Protein AF-A0A9D2A8S5-F1 (afdb_monomer_lite)

Radius of gyration: 23.61 Å; chains: 1; bounding box: 61×42×66 Å

Structure (mmCIF, N/CA/C/O backbone):
data_AF-A0A9D2A8S5-F1
#
_entry.id   AF-A0A9D2A8S5-F1
#
loop_
_atom_site.group_PDB
_atom_site.id
_atom_site.type_symbol
_atom_site.label_atom_id
_atom_site.label_alt_id
_atom_site.label_comp_id
_atom_site.label_asym_id
_atom_site.label_entity_id
_atom_site.label_seq_id
_atom_site.pdbx_PDB_ins_code
_atom_site.Cartn_x
_atom_site.Cartn_y
_atom_site.Cartn_z
_atom_site.occupancy
_atom_site.B_iso_or_equiv
_atom_site.auth_seq_id
_atom_site.auth_comp_id
_atom_site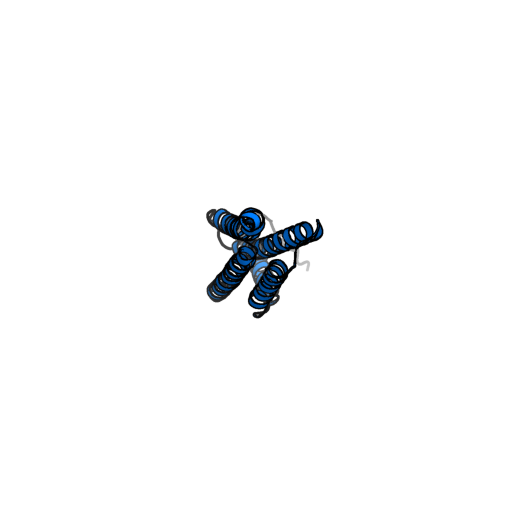.auth_asym_id
_atom_site.auth_atom_id
_atom_site.pdbx_PDB_model_num
ATOM 1 N N . MET A 1 1 ? 42.853 -33.072 -45.478 1.00 41.62 1 MET A N 1
ATOM 2 C CA . MET A 1 1 ? 43.087 -31.616 -45.448 1.00 41.62 1 MET A CA 1
ATOM 3 C C . MET A 1 1 ? 42.388 -31.123 -44.195 1.00 41.62 1 MET A C 1
ATOM 5 O O . MET A 1 1 ? 41.185 -30.914 -44.205 1.00 41.62 1 MET A O 1
ATOM 9 N N . GLU A 1 2 ? 43.116 -31.172 -43.083 1.00 37.66 2 GLU A N 1
ATOM 10 C CA . GLU A 1 2 ? 42.643 -30.820 -41.742 1.00 37.66 2 GLU A CA 1
ATOM 11 C C . GLU A 1 2 ? 42.486 -29.303 -41.653 1.00 37.66 2 GLU A C 1
ATOM 13 O O . GLU A 1 2 ? 43.460 -28.565 -41.787 1.00 37.66 2 GLU A O 1
ATOM 18 N N . THR A 1 3 ? 41.263 -28.827 -41.444 1.00 45.66 3 THR A N 1
ATOM 19 C CA . THR A 1 3 ? 41.024 -27.465 -40.968 1.00 45.66 3 THR A CA 1
ATOM 20 C C . THR A 1 3 ? 41.155 -27.490 -39.452 1.00 45.66 3 THR A C 1
ATOM 22 O O . THR A 1 3 ? 40.242 -27.937 -38.757 1.00 45.66 3 THR A O 1
ATOM 25 N N . ALA A 1 4 ? 42.313 -27.068 -38.948 1.00 44.16 4 ALA A N 1
ATOM 26 C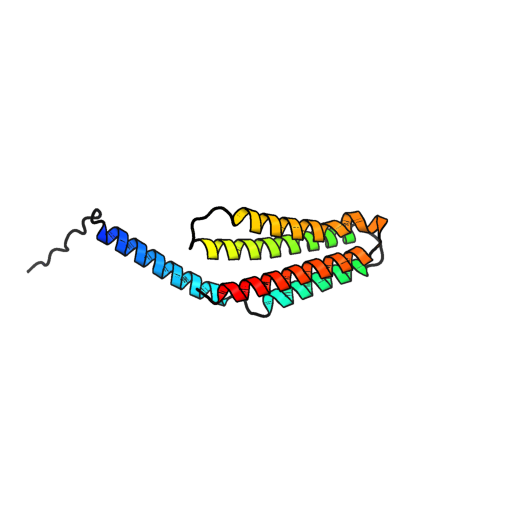 CA . ALA A 1 4 ? 42.526 -26.860 -37.523 1.00 44.16 4 ALA A CA 1
ATOM 27 C C . ALA A 1 4 ? 41.494 -25.847 -36.982 1.00 44.16 4 ALA A C 1
ATOM 29 O O . ALA A 1 4 ? 41.284 -24.810 -37.620 1.00 44.16 4 ALA A O 1
ATOM 30 N N . PRO A 1 5 ? 40.850 -26.104 -35.828 1.00 51.69 5 PRO A N 1
ATOM 31 C CA . PRO A 1 5 ? 40.077 -25.083 -35.144 1.00 51.69 5 PRO A CA 1
ATOM 32 C C . PRO A 1 5 ? 41.070 -24.049 -34.617 1.00 51.69 5 PRO A C 1
ATOM 34 O O . PRO A 1 5 ? 41.945 -24.370 -33.812 1.00 51.69 5 PRO A O 1
ATOM 37 N N . GLY A 1 6 ? 40.966 -22.821 -35.128 1.00 45.38 6 GLY A N 1
ATOM 38 C CA . GLY A 1 6 ? 41.715 -21.688 -34.608 1.00 45.38 6 GLY A CA 1
ATOM 39 C C . GLY A 1 6 ? 41.484 -21.601 -33.106 1.00 45.38 6 GLY A C 1
ATOM 40 O O . GLY A 1 6 ? 40.343 -21.516 -32.653 1.00 45.38 6 GLY A O 1
ATOM 41 N N . SER A 1 7 ? 42.573 -21.691 -32.351 1.00 49.88 7 SER A N 1
ATOM 42 C CA . SER A 1 7 ? 42.604 -21.432 -30.922 1.00 49.88 7 SER A CA 1
ATOM 43 C C . SER A 1 7 ? 42.063 -20.025 -30.685 1.00 49.88 7 SER A C 1
ATOM 45 O O . SER A 1 7 ? 42.739 -19.043 -30.987 1.00 49.88 7 SER A O 1
ATOM 47 N N . SER A 1 8 ? 40.831 -19.936 -30.197 1.00 55.41 8 SER A N 1
ATOM 48 C CA . SER A 1 8 ? 40.265 -18.719 -29.630 1.00 55.41 8 SER A CA 1
ATOM 49 C C . SER A 1 8 ? 41.095 -18.358 -28.400 1.00 55.41 8 SER A C 1
ATOM 51 O O . SER A 1 8 ? 40.924 -18.953 -27.335 1.00 55.41 8 SER A O 1
ATOM 53 N N . ASP A 1 9 ? 42.056 -17.462 -28.604 1.00 52.22 9 ASP A N 1
ATOM 54 C CA . ASP A 1 9 ? 42.855 -16.828 -27.565 1.00 52.22 9 ASP A CA 1
ATOM 55 C C . ASP A 1 9 ? 41.924 -15.913 -26.744 1.00 52.22 9 ASP A C 1
ATOM 57 O O . ASP A 1 9 ? 41.360 -14.972 -27.306 1.00 52.22 9 ASP A O 1
ATOM 61 N N . PRO A 1 10 ? 41.674 -16.200 -25.455 1.00 54.06 10 PRO A N 1
ATOM 62 C CA . PRO A 1 10 ? 40.648 -15.516 -24.665 1.00 54.06 10 PRO A CA 1
ATOM 63 C C . PRO A 1 10 ? 40.995 -14.061 -24.289 1.00 54.06 10 PRO A C 1
ATOM 65 O O . PRO A 1 10 ? 40.190 -13.410 -23.624 1.00 54.06 10 PRO A O 1
ATOM 68 N N . ASP A 1 11 ? 42.152 -13.542 -24.714 1.00 55.03 11 ASP A N 1
ATOM 69 C CA . ASP A 1 11 ? 42.664 -12.214 -24.346 1.00 55.03 11 ASP A CA 1
ATOM 70 C C . ASP A 1 11 ? 42.425 -11.117 -25.404 1.00 55.03 11 ASP A C 1
ATOM 72 O O . ASP A 1 11 ? 42.876 -9.978 -25.235 1.00 55.03 11 ASP A O 1
ATOM 76 N N . HIS A 1 12 ? 41.678 -11.392 -26.481 1.00 57.34 12 HIS A N 1
ATOM 77 C CA . HIS A 1 12 ? 41.298 -10.340 -27.425 1.00 57.34 12 HIS A CA 1
ATOM 78 C C . HIS A 1 12 ? 40.169 -9.457 -26.848 1.00 57.34 12 HIS A C 1
ATOM 80 O O . HIS A 1 12 ? 39.046 -9.930 -26.660 1.00 57.34 12 HIS A O 1
ATOM 86 N N . PRO A 1 13 ? 40.394 -8.143 -26.624 1.00 60.66 13 PRO A N 1
ATOM 87 C CA . PRO A 1 13 ? 39.383 -7.241 -26.054 1.00 60.66 13 PRO A CA 1
ATOM 88 C C . PRO A 1 13 ? 38.095 -7.169 -26.895 1.00 60.66 13 PRO A C 1
ATOM 90 O O . PRO A 1 13 ? 37.021 -6.906 -26.363 1.00 60.66 13 PRO A O 1
ATOM 93 N N . GLN A 1 14 ? 38.189 -7.486 -28.189 1.00 65.00 14 GLN A N 1
ATOM 94 C CA . GLN A 1 14 ? 37.050 -7.592 -29.102 1.00 65.00 14 GLN A CA 1
ATOM 95 C C . GLN A 1 14 ? 36.073 -8.721 -28.734 1.00 65.00 14 GLN A C 1
ATOM 97 O O . GLN A 1 14 ? 34.864 -8.535 -28.872 1.00 65.00 14 GLN A O 1
ATOM 102 N N . ASP A 1 15 ? 36.565 -9.850 -28.217 1.00 66.38 15 ASP A N 1
ATOM 103 C CA . ASP A 1 15 ? 35.724 -10.981 -27.808 1.00 66.38 15 ASP A CA 1
ATOM 104 C C . ASP A 1 15 ? 35.053 -10.712 -26.455 1.00 66.38 15 ASP A C 1
ATOM 106 O O . ASP A 1 15 ? 33.897 -11.082 -26.240 1.00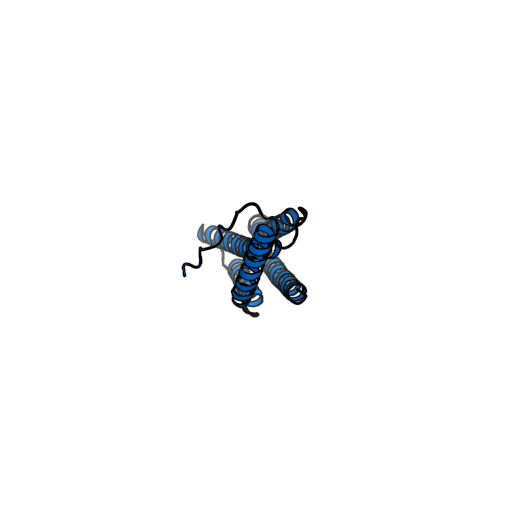 66.38 15 ASP A O 1
ATOM 110 N N . ALA A 1 16 ? 35.733 -9.979 -25.567 1.00 68.88 16 ALA A N 1
ATOM 111 C CA . ALA A 1 16 ? 35.153 -9.496 -24.316 1.00 68.88 16 ALA A CA 1
ATOM 112 C C . ALA A 1 16 ? 34.014 -8.488 -24.562 1.00 68.88 16 ALA A C 1
ATOM 114 O O . ALA A 1 16 ? 32.966 -8.570 -23.916 1.00 68.88 16 ALA A O 1
ATOM 115 N N . ASP A 1 17 ? 34.176 -7.581 -25.529 1.00 75.62 17 ASP A N 1
ATOM 116 C CA . ASP A 1 17 ? 33.140 -6.618 -25.921 1.00 75.62 17 ASP A CA 1
ATOM 117 C C . ASP A 1 17 ? 31.962 -7.296 -26.653 1.00 75.62 17 ASP A C 1
ATOM 119 O O . ASP A 1 17 ? 30.791 -6.960 -26.422 1.00 75.62 17 ASP A O 1
ATOM 123 N N . ALA A 1 18 ? 32.235 -8.315 -27.477 1.00 74.00 18 ALA A N 1
ATOM 124 C CA . ALA A 1 18 ? 31.206 -9.130 -28.124 1.00 74.00 18 ALA A CA 1
ATOM 125 C C . ALA A 1 18 ? 30.404 -9.961 -27.104 1.00 74.00 18 ALA A C 1
ATOM 127 O O . ALA A 1 18 ? 29.172 -9.963 -27.134 1.00 74.00 18 ALA A O 1
ATOM 128 N N . ALA A 1 19 ? 31.072 -10.596 -26.137 1.00 75.69 19 ALA A N 1
ATOM 129 C CA . ALA A 1 19 ? 30.411 -11.315 -25.048 1.00 75.69 19 ALA A CA 1
ATOM 130 C C . ALA A 1 19 ? 29.570 -10.371 -24.173 1.00 75.69 19 ALA A C 1
ATOM 132 O O . ALA A 1 19 ? 28.452 -10.706 -23.777 1.00 75.69 19 ALA A O 1
ATOM 133 N N . ARG A 1 20 ? 30.066 -9.157 -23.912 1.00 76.50 20 ARG A N 1
ATOM 134 C CA . ARG A 1 20 ? 29.349 -8.144 -23.131 1.00 76.50 20 ARG A CA 1
ATOM 135 C C . ARG A 1 20 ? 28.073 -7.669 -23.827 1.00 76.50 20 ARG A C 1
ATOM 137 O O . ARG A 1 20 ? 27.026 -7.613 -23.186 1.00 76.50 20 ARG A O 1
ATOM 144 N N . SER A 1 21 ? 28.133 -7.403 -25.130 1.00 81.12 21 SER A N 1
ATOM 145 C CA . SER A 1 21 ? 26.963 -6.990 -25.921 1.00 81.12 21 SER A CA 1
ATOM 146 C C . SER A 1 21 ? 25.949 -8.125 -26.140 1.00 81.12 21 SER A C 1
ATOM 148 O O . SER A 1 21 ? 24.737 -7.888 -26.121 1.00 81.12 21 SER A O 1
ATOM 150 N N . ALA A 1 22 ? 26.404 -9.377 -26.252 1.00 76.62 22 ALA A N 1
ATOM 151 C CA . ALA A 1 22 ? 25.533 -10.555 -26.282 1.00 76.62 22 ALA A CA 1
ATOM 152 C C . ALA A 1 22 ? 24.782 -10.755 -24.949 1.00 76.62 22 ALA A C 1
ATOM 154 O O . ALA A 1 22 ? 23.583 -11.025 -24.936 1.00 76.62 22 ALA A O 1
ATOM 155 N N . ILE A 1 23 ? 25.454 -10.546 -23.811 1.00 75.81 23 ILE A N 1
ATOM 156 C CA . ILE A 1 23 ? 24.813 -10.597 -22.487 1.00 75.81 23 ILE A CA 1
ATOM 157 C C . ILE A 1 23 ? 23.837 -9.424 -22.301 1.00 75.81 23 ILE A C 1
ATOM 159 O O . ILE A 1 23 ? 22.761 -9.603 -21.730 1.00 75.81 23 ILE A O 1
ATOM 163 N N . GLU A 1 24 ? 24.176 -8.225 -22.781 1.00 77.88 24 GLU A N 1
ATOM 164 C CA . GLU A 1 24 ? 23.287 -7.058 -22.717 1.00 77.88 24 GLU A CA 1
ATOM 165 C C . GLU A 1 24 ? 22.031 -7.223 -23.581 1.00 77.88 24 GLU A C 1
ATOM 167 O O . GLU A 1 24 ? 20.941 -6.864 -23.132 1.00 77.88 24 GLU A O 1
ATOM 172 N N . SER A 1 25 ? 22.150 -7.810 -24.774 1.00 75.12 25 SER A N 1
ATOM 173 C CA . SER A 1 25 ? 21.005 -8.091 -25.653 1.00 75.12 25 SER A CA 1
ATOM 174 C C . SER A 1 25 ? 20.110 -9.207 -25.110 1.00 75.12 25 SER A C 1
ATOM 176 O O . SER A 1 25 ? 18.897 -9.016 -25.046 1.00 75.12 25 SER A O 1
ATOM 178 N N . ALA A 1 26 ? 20.681 -10.301 -24.596 1.00 69.56 26 ALA A N 1
ATOM 179 C CA . ALA A 1 26 ? 19.914 -11.359 -23.934 1.00 69.56 26 ALA A CA 1
ATOM 180 C C . ALA A 1 26 ? 19.151 -10.836 -22.701 1.00 69.56 26 ALA A C 1
ATOM 182 O O . ALA A 1 26 ? 17.973 -11.135 -22.515 1.00 69.56 26 ALA A O 1
ATOM 183 N N . ARG A 1 27 ? 19.778 -9.967 -21.894 1.00 64.81 27 ARG A N 1
ATOM 184 C CA . ARG A 1 27 ? 19.104 -9.287 -20.772 1.00 64.81 27 ARG A CA 1
ATOM 185 C C . ARG A 1 27 ? 18.037 -8.297 -21.232 1.00 64.81 27 ARG A C 1
ATOM 187 O O . ARG A 1 27 ? 17.041 -8.113 -20.536 1.00 64.81 27 ARG A O 1
ATOM 194 N N . ALA A 1 28 ? 18.229 -7.637 -22.374 1.00 61.78 28 ALA A N 1
ATOM 195 C CA . ALA A 1 28 ? 17.230 -6.739 -22.944 1.00 61.78 28 ALA A CA 1
ATOM 196 C C . ALA A 1 28 ? 15.989 -7.505 -23.429 1.00 61.78 28 ALA A C 1
ATOM 198 O O . ALA A 1 28 ? 14.872 -7.032 -23.217 1.00 61.78 28 ALA A O 1
ATOM 199 N N . GLU A 1 29 ? 16.169 -8.693 -24.009 1.00 59.03 29 GLU A N 1
ATOM 200 C CA . GLU A 1 29 ? 15.071 -9.585 -24.392 1.00 59.03 29 GLU A CA 1
ATOM 201 C C . GLU A 1 29 ? 14.362 -10.174 -23.167 1.00 59.03 29 GLU A C 1
ATOM 203 O O . GLU A 1 29 ? 13.133 -10.134 -23.092 1.00 59.03 29 GLU A O 1
ATOM 208 N N . GLU A 1 30 ? 15.101 -10.622 -22.150 1.00 56.31 30 GLU A N 1
ATOM 209 C CA . GLU A 1 30 ? 14.523 -11.107 -20.891 1.00 56.31 30 GLU A CA 1
ATOM 210 C C . GLU A 1 30 ? 13.693 -10.007 -20.203 1.00 56.31 30 GLU A C 1
ATOM 212 O O . GLU A 1 30 ? 12.525 -10.216 -19.871 1.00 56.31 30 GLU A O 1
ATOM 217 N N . ALA A 1 31 ? 14.222 -8.780 -20.120 1.00 53.03 31 ALA A N 1
ATOM 218 C CA . ALA A 1 31 ? 13.505 -7.626 -19.580 1.00 53.03 31 ALA A CA 1
ATOM 219 C C . ALA A 1 31 ? 12.263 -7.251 -20.406 1.00 53.03 31 ALA A C 1
ATOM 221 O O . ALA A 1 31 ? 11.237 -6.883 -19.831 1.00 53.03 31 ALA A O 1
ATOM 222 N N . ALA A 1 32 ? 12.316 -7.360 -21.738 1.00 51.44 32 ALA A N 1
ATOM 223 C CA . ALA A 1 32 ? 11.167 -7.121 -22.614 1.00 51.44 32 ALA A CA 1
ATOM 224 C C . ALA A 1 32 ? 10.072 -8.187 -22.449 1.00 51.44 32 ALA A C 1
ATOM 226 O O . ALA A 1 32 ? 8.883 -7.889 -22.605 1.00 51.44 32 ALA A O 1
ATOM 227 N N . THR A 1 33 ? 10.464 -9.409 -22.090 1.00 51.34 33 THR A N 1
ATOM 228 C CA . THR A 1 33 ? 9.541 -10.522 -21.861 1.00 51.34 33 THR A CA 1
ATOM 229 C C . THR A 1 33 ? 8.906 -10.423 -20.469 1.00 51.34 33 THR A C 1
ATOM 231 O O . THR A 1 33 ? 7.693 -10.585 -20.335 1.00 51.34 33 THR A O 1
ATOM 234 N N . VAL A 1 34 ? 9.678 -10.024 -19.450 1.00 50.28 34 VAL A N 1
ATOM 235 C CA . VAL A 1 34 ? 9.197 -9.788 -18.075 1.00 50.28 34 VAL A CA 1
ATOM 236 C C . VAL A 1 34 ? 8.282 -8.554 -17.985 1.00 50.28 34 VAL A C 1
ATOM 238 O O . VAL A 1 34 ? 7.250 -8.608 -17.312 1.00 50.28 34 VAL A O 1
ATOM 241 N N . ARG A 1 35 ? 8.555 -7.471 -18.738 1.00 49.88 35 ARG A N 1
ATOM 242 C CA . ARG A 1 35 ? 7.711 -6.247 -18.789 1.00 49.88 35 ARG A CA 1
ATOM 243 C C . ARG A 1 35 ? 6.260 -6.503 -19.225 1.00 49.88 35 ARG A C 1
ATOM 245 O O . ARG A 1 35 ? 5.406 -5.643 -19.016 1.00 49.88 35 ARG A O 1
ATOM 252 N N . ARG A 1 36 ? 5.963 -7.650 -19.852 1.00 50.78 36 ARG A N 1
ATOM 253 C CA . ARG A 1 36 ? 4.618 -8.003 -20.346 1.00 50.78 36 ARG A CA 1
ATOM 254 C C . ARG A 1 36 ? 3.687 -8.609 -19.293 1.00 50.78 36 ARG A C 1
ATOM 256 O O . ARG A 1 36 ? 2.503 -8.759 -19.586 1.00 50.78 36 ARG A O 1
ATOM 263 N N . LEU A 1 37 ? 4.163 -8.937 -18.091 1.00 53.84 37 LEU A N 1
ATOM 264 C CA . LEU A 1 37 ? 3.360 -9.695 -17.121 1.00 53.84 37 LEU A CA 1
ATOM 265 C C . LEU A 1 37 ? 2.503 -8.860 -16.158 1.00 53.84 37 LEU A C 1
ATOM 267 O O . LEU A 1 37 ? 1.641 -9.436 -15.500 1.00 53.84 37 LEU A O 1
ATOM 271 N N . THR A 1 38 ? 2.657 -7.533 -16.084 1.00 60.28 38 THR A N 1
ATOM 272 C CA . THR A 1 38 ? 1.844 -6.693 -15.182 1.00 60.28 38 THR A CA 1
ATOM 273 C C . THR A 1 38 ? 0.732 -5.946 -15.938 1.00 60.28 38 THR A C 1
ATOM 275 O O . THR A 1 38 ? 0.962 -4.883 -16.532 1.00 60.28 38 THR A O 1
ATOM 278 N N . PRO A 1 39 ? -0.508 -6.473 -15.941 1.00 68.94 39 PRO A N 1
ATOM 279 C CA . PRO A 1 39 ? -1.599 -5.886 -16.704 1.00 68.94 39 PRO A CA 1
ATOM 280 C C . PRO A 1 39 ? -2.022 -4.514 -16.163 1.00 68.94 39 PRO A C 1
ATOM 282 O O . PRO A 1 39 ? -1.847 -4.182 -14.993 1.00 68.94 39 PRO A O 1
ATOM 285 N N . ALA A 1 40 ? -2.621 -3.697 -17.032 1.00 73.81 40 ALA A N 1
ATOM 286 C CA . ALA A 1 40 ? -2.982 -2.304 -16.739 1.00 73.81 40 ALA A CA 1
ATOM 287 C C . ALA A 1 40 ? -3.903 -2.112 -15.543 1.00 73.81 40 ALA A C 1
ATOM 289 O O . ALA A 1 40 ? -3.804 -1.103 -14.844 1.00 73.81 40 ALA A O 1
ATOM 290 N N . TRP A 1 41 ? -4.762 -3.097 -15.321 1.00 74.75 41 TRP A N 1
ATOM 291 C CA . TRP A 1 41 ? -5.732 -3.111 -14.247 1.00 74.75 41 TRP A CA 1
ATOM 292 C C . TRP A 1 41 ? -5.109 -3.440 -12.884 1.00 74.75 41 TRP A C 1
ATOM 294 O O . TRP A 1 41 ? -5.765 -3.197 -11.878 1.00 74.75 41 TRP A O 1
ATOM 304 N N . PHE A 1 42 ? -3.864 -3.936 -12.821 1.00 79.50 42 PHE A N 1
ATOM 305 C CA . PHE A 1 42 ? -3.254 -4.407 -11.574 1.00 79.50 42 PHE A CA 1
ATOM 306 C C . PHE A 1 42 ? -3.147 -3.301 -10.514 1.00 79.50 42 PHE A C 1
ATOM 308 O O . PHE A 1 42 ? -3.665 -3.464 -9.415 1.00 79.50 42 PHE A O 1
ATOM 315 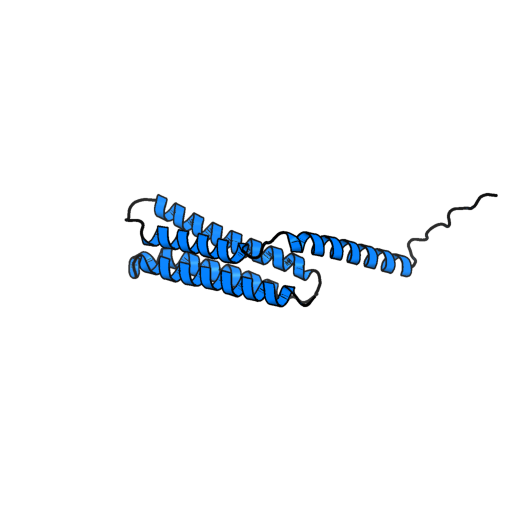N N . GLY A 1 43 ? -2.554 -2.148 -10.847 1.00 79.81 43 GLY A N 1
ATOM 316 C CA . GLY A 1 43 ? -2.431 -1.017 -9.914 1.00 79.81 43 GLY A CA 1
ATOM 317 C C . GLY A 1 43 ? -3.780 -0.524 -9.363 1.00 79.81 43 GLY A C 1
ATOM 318 O O . GLY A 1 43 ? -3.951 -0.487 -8.144 1.00 79.81 43 GLY A O 1
ATOM 319 N N . PRO A 1 44 ? -4.765 -0.199 -10.225 1.00 84.81 44 PRO A N 1
ATOM 320 C CA . PRO A 1 44 ? -6.114 0.159 -9.787 1.00 84.81 44 PRO A CA 1
ATOM 321 C C . PRO A 1 44 ? -6.808 -0.932 -8.961 1.00 84.81 44 PRO A C 1
ATOM 323 O O . PRO A 1 44 ? -7.465 -0.612 -7.974 1.00 84.81 44 PRO A O 1
ATOM 326 N N . ALA A 1 45 ? -6.646 -2.210 -9.318 1.00 84.62 45 ALA A N 1
ATOM 327 C CA . ALA A 1 45 ? -7.234 -3.321 -8.571 1.00 84.62 45 ALA A CA 1
ATOM 328 C C . ALA A 1 45 ? -6.627 -3.452 -7.169 1.00 84.62 45 ALA A C 1
ATOM 330 O O . ALA A 1 45 ? -7.364 -3.605 -6.199 1.00 84.62 45 ALA A O 1
ATOM 331 N N . VAL A 1 46 ? -5.304 -3.324 -7.035 1.00 83.69 46 VAL A N 1
ATOM 332 C CA . VAL A 1 46 ? -4.626 -3.318 -5.729 1.00 83.69 46 VAL A CA 1
ATOM 333 C C . VAL A 1 46 ? -5.077 -2.125 -4.886 1.00 83.69 46 VAL A C 1
ATOM 335 O O . VAL A 1 46 ? -5.394 -2.297 -3.712 1.00 83.69 46 VAL A O 1
ATOM 338 N N . ALA A 1 47 ? -5.175 -0.931 -5.479 1.00 85.06 47 ALA A N 1
ATOM 339 C CA . ALA A 1 47 ? -5.676 0.254 -4.784 1.00 85.06 47 ALA A CA 1
ATOM 340 C C . ALA A 1 47 ? -7.120 0.063 -4.290 1.00 85.06 47 ALA A C 1
ATOM 342 O O . ALA A 1 47 ? -7.424 0.398 -3.147 1.00 85.06 47 ALA A O 1
ATOM 343 N N . ALA A 1 48 ? -7.990 -0.519 -5.120 1.00 85.12 48 ALA A N 1
ATOM 344 C CA . ALA A 1 48 ? -9.368 -0.824 -4.752 1.00 85.12 48 ALA A CA 1
ATOM 345 C C . ALA A 1 48 ? -9.446 -1.867 -3.626 1.00 85.12 48 ALA A C 1
ATOM 347 O O . ALA A 1 48 ? -10.200 -1.676 -2.676 1.00 85.12 48 ALA A O 1
ATOM 348 N N . LEU A 1 49 ? -8.643 -2.934 -3.686 1.00 87.50 49 LEU A N 1
ATOM 349 C CA . LEU A 1 49 ? -8.589 -3.958 -2.636 1.00 87.50 49 LEU A CA 1
ATOM 350 C C . LEU A 1 49 ? -8.110 -3.386 -1.299 1.00 87.50 49 LEU A C 1
ATOM 352 O O . LEU A 1 49 ? -8.711 -3.672 -0.264 1.00 87.50 49 LEU A O 1
ATOM 356 N N . LEU A 1 50 ? -7.066 -2.552 -1.316 1.00 86.19 50 LEU A N 1
ATOM 357 C CA . LEU A 1 50 ? -6.591 -1.863 -0.117 1.00 86.19 50 LEU A CA 1
ATOM 358 C C . LEU A 1 50 ? -7.671 -0.931 0.430 1.00 86.19 50 LEU A C 1
ATOM 360 O O . LEU A 1 50 ? -7.980 -1.006 1.615 1.00 86.19 50 LEU A O 1
ATOM 364 N N . LEU A 1 51 ? -8.298 -0.116 -0.422 1.00 87.69 51 LEU A N 1
ATOM 365 C CA . LEU A 1 51 ? -9.380 0.772 -0.004 1.00 87.69 51 LEU A CA 1
ATOM 366 C C . LEU A 1 51 ? -10.506 -0.014 0.675 1.00 87.69 51 LEU A C 1
ATOM 368 O O . LEU A 1 51 ? -10.893 0.334 1.784 1.00 87.69 51 LEU A O 1
ATOM 372 N N . VAL A 1 52 ? -10.959 -1.116 0.070 1.00 88.31 52 VAL A N 1
ATOM 373 C CA . VAL A 1 52 ? -11.973 -2.005 0.656 1.00 88.31 52 VAL A CA 1
ATOM 374 C C . VAL A 1 52 ? -11.522 -2.546 2.012 1.00 88.31 52 VAL A C 1
ATOM 376 O O . VAL A 1 52 ? -12.315 -2.546 2.948 1.00 88.31 52 VAL A O 1
ATOM 379 N N . ALA A 1 53 ? -10.263 -2.963 2.160 1.00 85.88 53 ALA A N 1
ATOM 380 C CA . ALA A 1 53 ? -9.747 -3.454 3.436 1.00 85.88 53 ALA A CA 1
ATOM 381 C C . ALA A 1 53 ? -9.767 -2.371 4.533 1.00 85.88 53 ALA A C 1
ATOM 383 O O . ALA A 1 53 ? -10.223 -2.634 5.646 1.00 85.88 53 ALA A O 1
ATOM 384 N N . PHE A 1 54 ? -9.352 -1.142 4.211 1.00 85.62 54 PHE A N 1
ATOM 385 C CA . PHE A 1 54 ? -9.422 0.005 5.125 1.00 85.62 54 PHE A CA 1
ATOM 386 C C . PHE A 1 54 ? -10.870 0.393 5.459 1.00 85.62 54 PHE A C 1
ATOM 388 O O . PHE A 1 54 ? -11.186 0.671 6.614 1.00 85.62 54 PHE A O 1
ATOM 395 N N . THR A 1 55 ? -11.773 0.368 4.476 1.00 85.56 55 THR A N 1
ATOM 396 C CA . THR A 1 55 ? -13.204 0.627 4.679 1.00 85.56 55 THR A CA 1
ATOM 397 C C . THR A 1 55 ? -13.838 -0.431 5.579 1.00 85.56 55 THR A C 1
ATOM 399 O O . THR A 1 55 ? -14.533 -0.086 6.529 1.00 85.56 55 THR A O 1
ATOM 402 N N . LEU A 1 56 ? -13.559 -1.715 5.344 1.00 84.50 56 LEU A N 1
ATOM 403 C CA . LEU A 1 56 ? -14.036 -2.803 6.199 1.00 84.50 56 LEU A CA 1
ATOM 404 C C . LEU A 1 56 ? -13.523 -2.665 7.635 1.00 84.50 56 LEU A C 1
ATOM 406 O O . LEU A 1 56 ? -14.256 -2.974 8.570 1.00 84.50 56 LEU A O 1
ATOM 410 N N . GLN A 1 57 ? -12.293 -2.181 7.817 1.00 83.44 57 GLN A N 1
ATOM 411 C CA . GLN A 1 57 ? -11.746 -1.910 9.142 1.00 83.44 57 GLN A CA 1
ATOM 412 C C . GLN A 1 57 ? -12.462 -0.734 9.828 1.00 83.44 57 GLN A C 1
ATOM 414 O O . GLN A 1 57 ? -12.770 -0.832 11.011 1.00 83.44 57 GLN A O 1
ATOM 419 N N . ALA A 1 58 ? -12.795 0.330 9.089 1.00 83.62 58 ALA A N 1
ATOM 420 C CA . ALA A 1 58 ? -13.495 1.502 9.619 1.00 83.62 58 ALA A CA 1
ATOM 421 C C . ALA A 1 58 ? -14.917 1.195 10.123 1.00 83.62 58 ALA A C 1
ATOM 423 O O . ALA A 1 58 ? -15.377 1.807 11.084 1.00 83.62 58 ALA A O 1
ATOM 424 N N . PHE A 1 59 ? -15.615 0.254 9.480 1.00 83.44 59 PHE A N 1
ATOM 425 C CA . PHE A 1 59 ? -16.999 -0.102 9.815 1.00 83.44 59 PHE A CA 1
ATOM 426 C C . PHE A 1 59 ? -17.130 -1.313 10.740 1.00 83.44 59 PHE A C 1
ATOM 428 O O . PHE A 1 59 ? -18.252 -1.724 11.036 1.00 83.44 59 PHE A O 1
ATOM 435 N N . ARG A 1 60 ? -16.024 -1.916 11.192 1.00 76.88 60 ARG A N 1
ATOM 436 C CA . ARG A 1 60 ? -16.104 -3.063 12.099 1.00 76.88 60 ARG A CA 1
ATOM 437 C C . ARG A 1 60 ? -16.437 -2.597 13.522 1.00 76.88 60 ARG A C 1
ATOM 439 O O . ARG A 1 60 ? -15.598 -1.920 14.121 1.00 76.88 60 ARG A O 1
ATOM 446 N N . PRO A 1 61 ? -17.615 -2.968 14.069 1.00 60.00 61 PRO A N 1
ATOM 447 C CA . PRO A 1 61 ? -17.944 -2.681 15.458 1.00 60.00 61 PRO A CA 1
ATOM 448 C C . PRO A 1 61 ? -16.946 -3.403 16.369 1.00 60.00 61 PRO A C 1
ATOM 450 O O . PRO A 1 61 ? -16.535 -4.530 16.081 1.00 60.00 61 PRO A O 1
ATOM 453 N N . ASP A 1 62 ? -16.495 -2.696 17.401 1.00 72.25 62 ASP A N 1
ATOM 454 C CA . ASP A 1 62 ? -15.486 -3.137 18.359 1.00 72.25 62 ASP A CA 1
ATOM 455 C C . ASP A 1 62 ? -15.785 -4.530 18.934 1.00 72.25 62 ASP A C 1
ATOM 457 O O . ASP A 1 62 ? -16.905 -4.793 19.356 1.00 72.25 62 ASP A O 1
ATOM 461 N N . GLU A 1 63 ? -14.772 -5.409 18.927 1.00 60.47 63 GLU A N 1
ATOM 462 C CA . GLU A 1 63 ? -14.263 -6.157 20.093 1.00 60.47 63 GLU A CA 1
ATOM 463 C C . GLU A 1 63 ? -13.271 -7.260 19.654 1.00 60.47 63 GLU A C 1
ATOM 465 O O . GLU A 1 63 ? -13.578 -8.146 18.855 1.00 60.47 63 GLU A O 1
ATOM 470 N N . GLY A 1 64 ? -12.048 -7.218 20.198 1.00 65.19 64 GLY A N 1
ATOM 471 C CA . GLY A 1 64 ? -11.123 -8.359 20.211 1.00 65.19 64 GLY A CA 1
ATOM 472 C C . GLY A 1 64 ? -9.805 -8.208 19.438 1.00 65.19 64 GLY A C 1
ATOM 473 O O . GLY A 1 64 ? -9.653 -7.399 18.520 1.00 65.19 64 GLY A O 1
ATOM 474 N N . GLY A 1 65 ? -8.839 -9.071 19.786 1.00 70.06 65 GLY A N 1
ATOM 475 C CA . GLY A 1 65 ? -7.509 -9.153 19.158 1.00 70.06 65 GLY A CA 1
ATOM 476 C C . GLY A 1 65 ? -7.530 -9.404 17.643 1.00 70.06 65 GLY A C 1
ATOM 477 O O . GLY A 1 65 ? -6.544 -9.141 16.957 1.00 70.06 65 GLY A O 1
ATOM 478 N N . TRP A 1 66 ? -8.675 -9.824 17.095 1.00 74.62 66 TRP A N 1
ATOM 479 C CA . TRP A 1 66 ? -8.895 -9.952 15.656 1.00 74.62 66 TRP A CA 1
ATOM 480 C C . TRP A 1 66 ? -8.770 -8.622 14.903 1.00 74.62 66 TRP A C 1
ATOM 482 O O . TRP A 1 66 ? -8.286 -8.609 13.773 1.00 74.62 66 TRP A O 1
ATOM 492 N N . ARG A 1 67 ? -9.144 -7.494 15.523 1.00 73.56 67 ARG A N 1
ATOM 493 C CA . ARG A 1 67 ? -9.038 -6.176 14.882 1.00 73.56 67 ARG A CA 1
ATOM 494 C C . ARG A 1 67 ? -7.586 -5.722 14.738 1.00 73.56 67 ARG A C 1
ATOM 496 O O . ARG A 1 67 ? -7.221 -5.126 13.727 1.00 73.56 67 ARG A O 1
ATOM 503 N N . VAL A 1 68 ? -6.749 -6.070 15.714 1.00 75.88 68 VAL A N 1
ATOM 504 C CA . VAL A 1 68 ? -5.296 -5.861 15.651 1.00 75.88 68 VAL A CA 1
ATOM 505 C C . VAL A 1 68 ? -4.676 -6.802 14.619 1.00 75.88 68 VAL A C 1
ATOM 507 O O . VAL A 1 68 ? -3.870 -6.364 13.804 1.00 75.88 68 VAL A O 1
ATOM 510 N N . ALA A 1 69 ? -5.099 -8.069 14.579 1.00 80.56 69 ALA A N 1
ATOM 511 C CA . ALA A 1 69 ? -4.626 -9.023 13.578 1.00 80.56 69 ALA A CA 1
ATOM 512 C C . ALA A 1 69 ? -4.944 -8.568 12.141 1.00 80.56 69 ALA A C 1
ATOM 514 O O . ALA A 1 69 ? -4.062 -8.602 11.283 1.00 80.56 69 ALA A O 1
ATOM 515 N N . SER A 1 70 ? -6.162 -8.078 11.871 1.00 79.81 70 SER A N 1
ATOM 516 C CA . SER A 1 70 ? -6.518 -7.542 10.550 1.00 79.81 70 SER A CA 1
ATOM 517 C C . SER A 1 70 ? -5.757 -6.259 10.212 1.00 79.81 70 SER A C 1
ATOM 519 O O . SER A 1 70 ? -5.290 -6.124 9.084 1.00 79.81 70 SER A O 1
ATOM 521 N N . ALA A 1 71 ? -5.558 -5.353 11.174 1.00 79.12 71 ALA A N 1
ATOM 522 C CA . ALA A 1 71 ? -4.739 -4.153 10.989 1.00 79.12 71 ALA A CA 1
ATOM 523 C C . ALA A 1 71 ? -3.287 -4.491 10.609 1.00 79.12 71 ALA A C 1
ATOM 525 O O . ALA A 1 71 ? -2.736 -3.917 9.669 1.00 79.12 71 ALA A O 1
ATOM 526 N N . VAL A 1 72 ? -2.682 -5.464 11.296 1.00 82.94 72 VAL A N 1
ATOM 527 C CA . VAL A 1 72 ? -1.327 -5.942 10.990 1.00 82.94 72 VAL A CA 1
ATOM 528 C C . VAL A 1 72 ? -1.278 -6.585 9.605 1.00 82.94 72 VAL A C 1
ATOM 530 O O . VAL A 1 72 ? -0.358 -6.302 8.842 1.00 82.94 72 VAL A O 1
ATOM 533 N N . LEU A 1 73 ? -2.277 -7.390 9.231 1.00 84.94 73 LEU A N 1
ATOM 534 C CA . LEU A 1 73 ? -2.357 -7.973 7.886 1.00 84.94 73 LEU A CA 1
ATOM 535 C C . LEU A 1 73 ? -2.455 -6.902 6.793 1.00 84.94 73 LEU A C 1
ATOM 537 O O . LEU A 1 73 ? -1.770 -7.015 5.778 1.00 84.94 73 LEU A O 1
ATOM 541 N N . ILE A 1 74 ? -3.253 -5.850 7.003 1.00 83.25 74 ILE A N 1
ATOM 542 C CA . ILE A 1 74 ? -3.349 -4.715 6.071 1.00 83.25 74 ILE A CA 1
ATOM 543 C C . ILE A 1 74 ? -1.991 -4.019 5.945 1.00 83.25 74 ILE A C 1
ATOM 545 O O . ILE A 1 74 ? -1.540 -3.751 4.833 1.00 83.25 74 ILE A O 1
ATOM 549 N N . LEU A 1 75 ? -1.305 -3.774 7.063 1.00 83.19 75 LEU A N 1
ATOM 550 C CA . LEU A 1 75 ? 0.022 -3.162 7.061 1.00 83.19 75 LEU A CA 1
ATOM 551 C C . LEU A 1 75 ? 1.043 -4.014 6.291 1.00 83.19 75 LEU A C 1
ATOM 553 O O . LEU A 1 75 ? 1.778 -3.492 5.452 1.00 83.19 75 LEU A O 1
ATOM 557 N N . VAL A 1 76 ? 1.061 -5.327 6.532 1.00 85.31 76 VAL A N 1
ATOM 558 C CA . VAL A 1 76 ? 1.929 -6.274 5.816 1.00 85.31 76 VAL A CA 1
ATOM 559 C C . VAL A 1 76 ? 1.596 -6.294 4.325 1.00 85.31 76 VAL A C 1
ATOM 561 O O . VAL A 1 76 ? 2.513 -6.278 3.508 1.00 85.31 76 VAL A O 1
ATOM 564 N N . ALA A 1 77 ? 0.316 -6.263 3.947 1.00 82.88 77 ALA A N 1
ATOM 565 C CA . ALA A 1 77 ? -0.098 -6.185 2.548 1.00 82.88 77 ALA A CA 1
ATOM 566 C C . ALA A 1 77 ? 0.375 -4.880 1.883 1.00 82.88 77 ALA A C 1
ATOM 568 O O . ALA A 1 77 ? 0.935 -4.923 0.789 1.00 82.88 77 ALA A O 1
ATOM 569 N N . CYS A 1 78 ? 0.232 -3.733 2.554 1.00 79.62 78 CYS A N 1
ATOM 570 C CA . CYS A 1 78 ? 0.755 -2.449 2.080 1.00 79.62 78 CYS A CA 1
ATOM 571 C C . CYS A 1 78 ? 2.277 -2.492 1.876 1.00 79.62 78 CYS A C 1
ATOM 573 O O . CYS A 1 78 ? 2.773 -2.057 0.836 1.00 79.62 78 CYS A O 1
ATOM 575 N N . LEU A 1 79 ? 3.015 -3.051 2.839 1.00 80.19 79 LEU A N 1
ATOM 576 C CA . LEU A 1 79 ? 4.466 -3.221 2.751 1.00 80.19 79 LEU A CA 1
ATOM 577 C C . LEU A 1 79 ? 4.866 -4.170 1.620 1.00 80.19 79 LEU A C 1
ATOM 579 O O . LEU A 1 79 ? 5.798 -3.865 0.885 1.00 80.19 79 LEU A O 1
ATOM 583 N N . ALA A 1 80 ? 4.155 -5.284 1.443 1.00 80.56 80 ALA A N 1
ATOM 584 C CA . ALA A 1 80 ? 4.405 -6.238 0.369 1.00 80.56 80 ALA A CA 1
ATOM 585 C C . ALA A 1 80 ? 4.160 -5.610 -1.008 1.00 80.56 80 ALA A C 1
ATOM 587 O O . ALA A 1 80 ? 4.980 -5.774 -1.906 1.00 80.56 80 ALA A O 1
ATOM 588 N N . VAL A 1 81 ? 3.082 -4.835 -1.169 1.00 75.38 81 VAL A N 1
ATOM 589 C CA . VAL A 1 81 ? 2.805 -4.081 -2.402 1.00 75.38 81 VAL A CA 1
ATOM 590 C C . VAL A 1 81 ? 3.898 -3.044 -2.654 1.00 75.38 81 VAL A C 1
ATOM 592 O O . VAL A 1 81 ? 4.430 -2.976 -3.760 1.00 75.38 81 VAL A O 1
ATOM 595 N N . ALA A 1 82 ? 4.281 -2.267 -1.640 1.00 72.06 82 ALA A N 1
ATOM 596 C CA . ALA A 1 82 ? 5.328 -1.260 -1.777 1.00 72.06 82 ALA A CA 1
ATOM 597 C C . ALA A 1 82 ? 6.700 -1.891 -2.091 1.00 72.06 82 ALA A C 1
ATOM 599 O O . ALA A 1 82 ? 7.438 -1.377 -2.931 1.00 72.06 82 ALA A O 1
ATOM 600 N N . ALA A 1 83 ? 7.019 -3.033 -1.478 1.00 71.06 83 ALA A N 1
ATOM 601 C CA . ALA A 1 83 ? 8.233 -3.799 -1.741 1.00 71.06 83 ALA A CA 1
ATOM 602 C C . ALA A 1 83 ? 8.226 -4.432 -3.136 1.00 71.06 83 ALA A C 1
ATOM 604 O O . ALA A 1 83 ? 9.245 -4.380 -3.816 1.00 71.06 83 ALA A O 1
ATOM 605 N N . LEU A 1 84 ? 7.092 -4.975 -3.593 1.00 70.50 84 LEU A N 1
ATOM 606 C CA . LEU A 1 84 ? 6.937 -5.522 -4.942 1.00 70.50 84 LEU A CA 1
ATOM 607 C C . LEU A 1 84 ? 7.148 -4.427 -5.991 1.00 70.50 84 LEU A C 1
ATOM 609 O O . LEU A 1 84 ? 7.913 -4.606 -6.934 1.00 70.50 84 LEU A O 1
ATOM 613 N N . VAL A 1 85 ? 6.527 -3.265 -5.784 1.00 66.19 85 VAL A N 1
ATOM 614 C CA . VAL A 1 85 ? 6.720 -2.087 -6.634 1.00 66.19 85 VAL A CA 1
ATOM 615 C C . VAL A 1 85 ? 8.187 -1.635 -6.609 1.00 66.19 85 VAL A C 1
ATOM 617 O O . VAL A 1 85 ? 8.769 -1.397 -7.666 1.00 66.19 85 VAL A O 1
ATOM 620 N N . GLY A 1 86 ? 8.823 -1.581 -5.434 1.00 63.66 86 GLY A N 1
ATOM 621 C CA . GLY A 1 86 ? 10.238 -1.225 -5.292 1.00 63.66 86 GLY A CA 1
ATOM 622 C C . GLY A 1 86 ? 11.202 -2.220 -5.954 1.00 63.66 86 GLY A C 1
ATOM 623 O O . GLY A 1 86 ? 12.149 -1.807 -6.622 1.00 63.66 86 GLY A O 1
ATOM 624 N N . ALA A 1 87 ? 10.953 -3.524 -5.821 1.00 62.38 87 ALA A N 1
ATOM 625 C CA . ALA A 1 87 ? 11.756 -4.585 -6.425 1.00 62.38 87 ALA A CA 1
ATOM 626 C C . ALA A 1 87 ? 11.664 -4.562 -7.956 1.00 62.38 87 ALA A C 1
ATOM 628 O O . ALA A 1 87 ? 12.687 -4.650 -8.633 1.00 62.38 87 ALA A O 1
ATOM 629 N N . HIS A 1 88 ? 10.468 -4.335 -8.501 1.00 58.72 88 HIS A N 1
ATOM 630 C CA . HIS A 1 88 ? 10.270 -4.232 -9.946 1.00 58.72 88 HIS A CA 1
ATOM 631 C C . HIS A 1 88 ? 10.966 -2.996 -10.544 1.00 58.72 88 HIS A C 1
ATOM 633 O O . HIS A 1 88 ? 11.496 -3.031 -11.655 1.00 58.72 88 HIS A O 1
ATOM 639 N N . TYR A 1 89 ? 11.048 -1.902 -9.781 1.00 55.19 89 TYR A N 1
ATOM 640 C CA . TYR A 1 89 ? 11.885 -0.756 -10.142 1.00 55.19 89 TYR A CA 1
ATOM 641 C C . TYR A 1 89 ? 13.383 -1.076 -10.079 1.00 55.19 89 TYR A C 1
ATOM 643 O O . TYR A 1 89 ? 14.141 -0.600 -10.919 1.00 55.19 89 TYR A O 1
ATOM 651 N N . ARG A 1 90 ? 13.824 -1.904 -9.126 1.00 51.31 90 ARG A N 1
ATOM 652 C CA . ARG A 1 90 ? 15.233 -2.301 -8.990 1.00 51.31 90 ARG A CA 1
ATOM 653 C C . ARG A 1 90 ? 15.735 -3.080 -10.212 1.00 51.31 90 ARG A C 1
ATOM 655 O O . ARG A 1 90 ? 16.862 -2.848 -10.643 1.00 51.31 90 ARG A O 1
ATOM 662 N N . GLU A 1 91 ? 14.895 -3.919 -10.818 1.00 47.72 91 GLU A N 1
ATOM 663 C CA . GLU A 1 91 ? 15.205 -4.617 -12.079 1.00 47.72 91 GLU A CA 1
ATOM 664 C C . GLU A 1 91 ? 15.277 -3.664 -13.283 1.00 47.72 91 GLU A C 1
ATOM 666 O O . GLU A 1 91 ? 16.173 -3.787 -14.115 1.00 47.72 91 GLU A O 1
ATOM 671 N N . SER A 1 92 ? 14.427 -2.632 -13.331 1.00 47.44 92 SER A N 1
ATOM 672 C CA . SER A 1 92 ? 14.500 -1.570 -14.349 1.00 47.44 92 SER A CA 1
ATOM 673 C C . SER A 1 92 ? 15.789 -0.724 -14.275 1.00 47.44 92 SER A C 1
ATOM 675 O O . SER A 1 92 ? 16.100 -0.018 -15.237 1.00 47.44 92 SER A O 1
ATOM 677 N N . ILE A 1 93 ? 16.521 -0.748 -13.153 1.00 40.41 93 ILE A N 1
ATOM 678 C CA . ILE A 1 93 ? 17.627 0.179 -12.834 1.00 40.41 93 ILE A CA 1
ATOM 679 C C . ILE A 1 93 ? 19.020 -0.423 -13.086 1.00 40.41 93 ILE A C 1
ATOM 681 O O . ILE A 1 93 ? 20.005 0.313 -13.089 1.00 40.41 93 ILE A O 1
ATOM 685 N N . TYR A 1 94 ? 19.138 -1.702 -13.462 1.00 43.69 94 TYR A N 1
ATOM 686 C CA . TYR A 1 94 ? 20.411 -2.225 -13.994 1.00 43.69 94 TYR A CA 1
ATOM 687 C C . TYR A 1 94 ? 20.892 -1.499 -15.274 1.00 43.69 94 TYR A C 1
ATOM 689 O O . TYR A 1 94 ? 22.014 -1.725 -15.718 1.00 43.69 94 TYR A O 1
ATOM 697 N N . ARG A 1 95 ? 20.083 -0.583 -15.834 1.00 48.25 95 ARG A N 1
ATOM 698 C CA . ARG A 1 95 ? 20.427 0.309 -16.950 1.00 48.25 95 ARG A CA 1
ATOM 699 C C . ARG A 1 95 ? 21.138 1.622 -16.574 1.00 48.25 95 ARG A C 1
ATOM 701 O O . ARG A 1 95 ? 21.624 2.263 -17.499 1.00 48.25 95 ARG A O 1
ATOM 708 N N . GLN A 1 96 ? 21.235 2.067 -15.308 1.00 39.41 96 GLN A N 1
ATOM 709 C CA . GLN A 1 96 ? 21.974 3.311 -14.990 1.00 39.41 96 GLN A CA 1
ATOM 710 C C . GLN A 1 96 ? 22.728 3.295 -13.645 1.00 39.41 96 GLN A C 1
ATOM 712 O O . GLN A 1 96 ? 22.122 3.081 -12.593 1.00 39.41 96 GLN A O 1
ATOM 717 N N . PRO A 1 97 ? 24.037 3.622 -13.631 1.00 44.69 97 PRO A N 1
ATOM 718 C CA . PRO A 1 97 ? 24.788 3.798 -12.403 1.00 44.69 97 PRO A CA 1
ATOM 719 C C . PRO A 1 97 ? 24.547 5.220 -11.894 1.00 44.69 97 PRO A C 1
ATOM 721 O O . PRO A 1 97 ? 25.159 6.153 -12.405 1.00 44.69 97 PRO A O 1
ATOM 724 N N . LYS A 1 98 ? 23.649 5.409 -10.919 1.00 45.22 98 LYS A N 1
ATOM 725 C CA . LYS A 1 98 ? 23.640 6.588 -10.024 1.00 45.22 98 LYS A CA 1
ATOM 726 C C . LYS A 1 98 ? 22.680 6.391 -8.841 1.00 45.22 98 LYS A C 1
ATOM 728 O O . LYS A 1 98 ? 21.488 6.663 -8.898 1.00 45.22 98 LYS A O 1
ATOM 733 N N . THR A 1 99 ? 23.276 5.862 -7.781 1.00 44.38 99 THR A N 1
ATOM 734 C CA . THR A 1 99 ? 23.090 5.982 -6.318 1.00 44.38 99 THR A CA 1
ATOM 735 C C . THR A 1 99 ? 22.014 6.870 -5.651 1.00 44.38 99 THR A C 1
ATOM 737 O O . THR A 1 99 ? 21.953 6.851 -4.426 1.00 44.38 99 THR A O 1
ATOM 740 N N . THR A 1 100 ? 21.118 7.589 -6.330 1.00 46.44 100 THR A N 1
ATOM 741 C CA . THR A 1 100 ? 20.096 8.434 -5.664 1.00 46.44 100 THR A CA 1
ATOM 742 C C . THR A 1 100 ? 18.720 7.776 -5.508 1.00 46.44 100 THR A C 1
ATOM 744 O O . THR A 1 100 ? 17.907 8.236 -4.707 1.00 46.44 100 THR A O 1
ATOM 747 N N . TRP A 1 101 ? 18.446 6.672 -6.211 1.00 44.97 101 TRP A N 1
ATOM 748 C CA . TRP A 1 101 ? 17.096 6.085 -6.265 1.00 44.97 101 TRP A CA 1
ATOM 749 C C . TRP A 1 101 ? 16.754 5.106 -5.134 1.00 44.97 101 TRP A C 1
ATOM 751 O O . TRP A 1 101 ? 15.579 4.936 -4.807 1.00 44.97 101 TRP A O 1
ATOM 761 N N . ASN A 1 102 ? 17.759 4.504 -4.487 1.00 54.09 102 ASN A N 1
ATOM 762 C CA . ASN A 1 102 ? 17.510 3.581 -3.374 1.00 54.09 102 ASN A CA 1
ATOM 763 C C . ASN A 1 102 ? 16.841 4.318 -2.200 1.00 54.09 102 ASN A C 1
ATOM 765 O O . ASN A 1 102 ? 15.903 3.810 -1.595 1.00 54.09 102 ASN A O 1
ATOM 769 N N . THR A 1 103 ? 17.240 5.570 -1.959 1.00 56.69 103 THR A N 1
ATOM 770 C CA . THR A 1 103 ? 16.626 6.431 -0.945 1.00 56.69 103 THR A CA 1
ATOM 771 C C . THR A 1 103 ? 15.166 6.735 -1.270 1.00 56.69 103 THR A C 1
ATOM 773 O O . THR A 1 103 ? 14.340 6.658 -0.375 1.00 56.69 103 THR A O 1
ATOM 776 N N . GLY A 1 104 ? 14.821 7.021 -2.533 1.00 60.06 104 GLY A N 1
ATOM 777 C CA . GLY A 1 104 ? 13.448 7.349 -2.943 1.00 60.06 104 GLY A CA 1
ATOM 778 C C . GLY A 1 104 ? 12.472 6.173 -2.834 1.00 60.06 104 GLY A C 1
ATOM 779 O O . GLY A 1 104 ? 11.352 6.343 -2.350 1.00 60.06 104 GLY A O 1
ATOM 780 N N . ALA A 1 105 ? 12.907 4.968 -3.216 1.00 62.16 105 ALA A N 1
ATOM 781 C CA . ALA A 1 105 ? 12.110 3.752 -3.052 1.00 62.16 105 ALA A CA 1
ATOM 782 C C . ALA A 1 105 ? 11.902 3.412 -1.567 1.00 62.16 105 ALA A C 1
ATOM 784 O O . ALA A 1 105 ? 10.774 3.155 -1.148 1.00 62.16 105 ALA A O 1
ATOM 785 N N . ILE A 1 106 ? 12.963 3.497 -0.755 1.00 66.19 106 ILE A N 1
ATOM 786 C CA . ILE A 1 106 ? 12.883 3.287 0.697 1.00 66.19 106 ILE A CA 1
ATOM 787 C C . ILE A 1 106 ? 11.969 4.335 1.347 1.00 66.19 106 ILE A C 1
ATOM 789 O O . ILE A 1 106 ? 11.106 3.971 2.143 1.00 66.19 106 ILE A O 1
ATOM 793 N N . LEU A 1 107 ? 12.094 5.614 0.971 1.00 69.75 107 LEU A N 1
ATOM 794 C CA . LEU A 1 107 ? 11.231 6.683 1.481 1.00 69.75 107 LEU A CA 1
ATOM 795 C C . LEU A 1 107 ? 9.764 6.419 1.138 1.00 69.75 107 LEU A C 1
ATOM 797 O O . LEU A 1 107 ? 8.898 6.617 1.979 1.00 69.75 107 LEU A O 1
ATOM 801 N N . SER A 1 108 ? 9.483 5.941 -0.075 1.00 70.19 108 SER A N 1
ATOM 802 C CA . SER A 1 108 ? 8.117 5.662 -0.532 1.00 70.19 108 SER A CA 1
ATOM 803 C C . SER A 1 108 ? 7.482 4.510 0.251 1.00 70.19 108 SER A C 1
ATOM 805 O O . SER A 1 108 ? 6.339 4.627 0.691 1.00 70.19 108 SER A O 1
ATOM 807 N N . VAL A 1 109 ? 8.233 3.428 0.496 1.00 74.69 109 VAL A N 1
ATOM 808 C CA . VAL A 1 109 ? 7.791 2.319 1.363 1.00 74.69 109 VAL A CA 1
ATOM 809 C C . VAL A 1 109 ? 7.520 2.827 2.778 1.00 74.69 109 VAL A C 1
ATOM 811 O O . VAL A 1 109 ? 6.497 2.491 3.371 1.00 74.69 109 VAL A O 1
ATOM 814 N N . LEU A 1 110 ? 8.408 3.674 3.303 1.00 80.50 110 LEU A N 1
ATOM 815 C CA . LEU A 1 110 ? 8.296 4.218 4.651 1.00 80.50 110 LEU A CA 1
ATOM 816 C C . LEU A 1 110 ? 7.091 5.159 4.786 1.00 80.50 110 LEU A C 1
ATOM 818 O O . LEU A 1 110 ? 6.357 5.062 5.762 1.00 80.50 110 LEU A O 1
ATOM 822 N N . VAL A 1 111 ? 6.819 5.997 3.783 1.00 82.38 111 VAL A N 1
ATOM 823 C CA . VAL A 1 111 ? 5.625 6.857 3.737 1.00 82.38 111 VAL A CA 1
ATOM 824 C C . VAL A 1 111 ? 4.345 6.020 3.733 1.00 82.38 111 VAL A C 1
ATOM 826 O O . VAL A 1 111 ? 3.446 6.286 4.528 1.00 82.38 111 VAL A O 1
ATOM 829 N N . VAL A 1 112 ? 4.263 4.977 2.899 1.00 81.75 112 VAL A N 1
ATOM 830 C CA . VAL A 1 112 ? 3.093 4.080 2.867 1.00 81.75 112 VAL A CA 1
ATOM 831 C C . VAL A 1 112 ? 2.921 3.356 4.205 1.00 81.75 112 VAL A C 1
ATOM 833 O O . VAL A 1 112 ? 1.801 3.267 4.707 1.00 81.75 112 VAL A O 1
ATOM 836 N N . ALA A 1 113 ? 4.015 2.895 4.815 1.00 80.56 113 ALA A N 1
ATOM 837 C CA . ALA A 1 113 ? 3.991 2.249 6.124 1.00 80.56 113 ALA A CA 1
ATOM 838 C C . ALA A 1 113 ? 3.482 3.193 7.220 1.00 80.56 113 ALA A C 1
ATOM 840 O O . ALA A 1 113 ? 2.631 2.802 8.013 1.00 80.56 113 ALA A O 1
ATOM 841 N N . VAL A 1 114 ? 3.951 4.444 7.237 1.00 86.50 114 VAL A N 1
ATOM 842 C CA . VAL A 1 114 ? 3.510 5.459 8.203 1.00 86.50 114 VAL A CA 1
ATOM 843 C C . VAL A 1 114 ? 2.023 5.762 8.029 1.00 86.50 114 VAL A C 1
ATOM 845 O O . VAL A 1 114 ? 1.289 5.745 9.013 1.00 86.50 114 VAL A O 1
ATOM 848 N N . ILE A 1 115 ? 1.545 5.976 6.798 1.00 86.75 115 ILE A N 1
ATOM 849 C CA . ILE A 1 115 ? 0.125 6.271 6.538 1.00 86.75 115 ILE A CA 1
ATOM 850 C C . ILE A 1 115 ? -0.768 5.077 6.905 1.00 86.75 115 ILE A C 1
ATOM 852 O O . ILE A 1 115 ? -1.855 5.274 7.449 1.00 86.75 115 ILE A O 1
ATOM 856 N N . ALA A 1 116 ? -0.319 3.846 6.639 1.00 82.19 116 ALA A N 1
ATOM 857 C CA . ALA A 1 116 ? -1.055 2.628 6.976 1.00 82.19 116 ALA A CA 1
ATOM 858 C C . ALA A 1 116 ? -1.033 2.305 8.481 1.00 82.19 116 ALA A C 1
ATOM 860 O O . ALA A 1 116 ? -1.990 1.725 8.986 1.00 82.19 116 ALA A O 1
ATOM 861 N N . ALA A 1 117 ? 0.030 2.686 9.197 1.00 84.50 117 ALA A N 1
ATOM 862 C CA . ALA A 1 117 ? 0.153 2.504 10.643 1.00 84.50 117 ALA A CA 1
ATOM 863 C C . ALA A 1 117 ? -0.557 3.601 11.446 1.00 84.50 117 ALA A C 1
ATOM 865 O O . ALA A 1 117 ? -1.006 3.343 12.559 1.00 84.50 117 ALA A O 1
ATOM 866 N N . ALA A 1 118 ? -0.668 4.817 10.902 1.00 86.38 118 ALA A N 1
ATOM 867 C CA . ALA A 1 118 ? -1.241 5.969 11.595 1.00 86.38 118 ALA A CA 1
ATOM 868 C C . ALA A 1 118 ? -2.630 5.706 12.221 1.00 86.38 118 ALA A C 1
ATOM 870 O O . ALA A 1 118 ? -2.815 6.089 13.378 1.00 86.38 118 ALA A O 1
ATOM 871 N N . PRO A 1 119 ? -3.578 5.005 11.563 1.00 85.06 119 PRO A N 1
ATOM 872 C CA . PRO A 1 119 ? -4.872 4.684 12.161 1.00 85.06 119 PRO A CA 1
ATOM 873 C C . PRO A 1 119 ? -4.773 3.882 13.456 1.00 85.06 119 PRO A C 1
ATOM 875 O O . PRO A 1 119 ? -5.569 4.117 14.351 1.00 85.06 119 PRO A O 1
ATOM 878 N N . ILE A 1 120 ? -3.776 3.002 13.604 1.00 84.19 120 ILE A N 1
ATOM 879 C CA . ILE A 1 120 ? -3.602 2.167 14.807 1.00 84.19 120 ILE A CA 1
ATOM 880 C C . ILE A 1 120 ? -3.406 3.039 16.055 1.00 84.19 120 ILE A C 1
ATOM 882 O O . ILE A 1 120 ? -3.895 2.712 17.132 1.00 84.19 120 ILE A O 1
ATOM 886 N N . PHE A 1 121 ? -2.704 4.162 15.905 1.00 86.12 121 PHE A N 1
ATOM 887 C CA . PHE A 1 121 ? -2.389 5.071 17.007 1.00 86.12 121 PHE A CA 1
ATOM 888 C C . PHE A 1 121 ? -3.396 6.215 17.145 1.00 86.12 121 PHE A C 1
ATOM 890 O O . PHE A 1 121 ? -3.600 6.723 18.244 1.00 86.12 121 PHE A O 1
ATOM 897 N N . LEU A 1 122 ? -4.005 6.642 16.037 1.00 86.81 122 LEU A N 1
ATOM 898 C CA . LEU A 1 122 ? -4.904 7.797 15.995 1.00 86.81 122 LEU A CA 1
ATOM 899 C C . LEU A 1 122 ? -6.370 7.432 16.243 1.00 86.81 122 LEU A C 1
ATOM 901 O O . LEU A 1 122 ? -7.132 8.283 16.698 1.00 86.81 122 LEU A O 1
ATOM 905 N N . GLU A 1 123 ? -6.770 6.188 15.981 1.00 83.88 123 GLU A N 1
ATOM 906 C CA . GLU A 1 123 ? -8.145 5.719 16.174 1.00 83.88 123 GLU A CA 1
ATOM 907 C C . GLU A 1 123 ? -8.702 5.982 17.587 1.00 83.88 123 GLU A C 1
ATOM 909 O O . GLU A 1 123 ? -9.821 6.489 17.671 1.00 83.88 123 GLU A O 1
ATOM 914 N N . PRO A 1 124 ? -7.963 5.761 18.696 1.00 84.00 124 PRO A N 1
ATOM 915 C CA . PRO A 1 124 ? -8.474 6.054 20.039 1.00 84.00 124 PRO A CA 1
ATOM 916 C C . PRO A 1 124 ? -8.799 7.533 20.279 1.00 84.00 124 PRO A C 1
ATOM 918 O O . PRO A 1 124 ? -9.615 7.852 21.138 1.00 84.00 124 PRO A O 1
ATOM 921 N N . ALA A 1 125 ? -8.147 8.440 19.549 1.00 87.06 125 ALA A N 1
ATOM 922 C CA . ALA A 1 125 ? -8.281 9.877 19.753 1.00 87.06 125 ALA A CA 1
ATOM 923 C C . ALA A 1 125 ? -9.214 10.548 18.724 1.00 87.06 125 ALA A C 1
ATOM 925 O O . ALA A 1 125 ? -9.816 11.573 19.027 1.00 87.06 125 ALA A O 1
ATOM 926 N N . TRP A 1 126 ? -9.310 10.005 17.505 1.00 86.56 126 TRP A N 1
ATOM 927 C CA . TRP A 1 126 ? -9.996 10.629 16.361 1.00 86.56 126 TRP A CA 1
ATOM 928 C C . TRP A 1 126 ? -11.118 9.744 15.781 1.00 86.56 126 TRP A C 1
ATOM 930 O O . TRP A 1 126 ? -11.840 10.166 14.876 1.00 86.56 126 TRP A O 1
ATOM 940 N N . GLY A 1 127 ? -11.289 8.528 16.306 1.00 84.94 127 GLY A N 1
ATOM 941 C CA . GLY A 1 127 ? -12.309 7.568 15.890 1.00 84.94 127 GLY A CA 1
ATOM 942 C C . GLY A 1 127 ? -11.966 6.791 14.615 1.00 84.94 127 GLY A C 1
ATOM 943 O O . GLY A 1 127 ? -10.911 6.950 13.998 1.00 84.94 127 GLY A O 1
ATOM 944 N N . SER A 1 128 ? -12.901 5.944 14.186 1.00 84.00 128 SER A N 1
ATOM 945 C CA . SER A 1 128 ? -12.733 5.001 13.071 1.00 84.00 128 SER A CA 1
ATOM 946 C C . SER A 1 128 ? -12.624 5.663 11.688 1.00 84.00 128 SER A C 1
ATOM 948 O O . SER A 1 128 ? -12.132 5.044 10.745 1.00 84.00 128 SER A O 1
ATOM 950 N N . TRP A 1 129 ? -12.993 6.943 11.549 1.00 85.75 129 TRP A N 1
ATOM 951 C CA . TRP A 1 129 ? -12.853 7.710 10.301 1.00 85.75 129 TRP A CA 1
ATOM 952 C C . TRP A 1 129 ? -11.398 7.839 9.827 1.00 85.75 129 TRP A C 1
ATOM 954 O O . TRP A 1 129 ? -11.156 7.979 8.627 1.00 85.75 129 TRP A O 1
ATOM 964 N N . VAL A 1 130 ? -10.419 7.728 10.734 1.00 88.12 130 VAL A N 1
ATOM 965 C CA . VAL A 1 130 ? -8.991 7.763 10.377 1.00 88.12 130 VAL A CA 1
ATOM 966 C C . VAL A 1 130 ? -8.615 6.613 9.439 1.00 88.12 130 VAL A C 1
ATOM 968 O O . VAL A 1 130 ? -7.813 6.807 8.526 1.00 88.12 130 VAL A O 1
ATOM 971 N N . TRP A 1 131 ? -9.241 5.441 9.589 1.00 85.94 131 TRP A N 1
ATOM 972 C CA . TRP A 1 131 ? -9.040 4.312 8.677 1.00 85.94 131 TRP A CA 1
ATOM 973 C C . TRP A 1 131 ? -9.479 4.648 7.249 1.00 85.94 131 TRP A C 1
ATOM 975 O O . TRP A 1 131 ? -8.771 4.317 6.300 1.00 85.94 131 TRP A O 1
ATOM 985 N N . LEU A 1 132 ? -10.594 5.366 7.075 1.00 87.50 132 LEU A N 1
ATOM 986 C CA . LEU A 1 132 ? -11.044 5.805 5.749 1.00 87.50 132 LEU A CA 1
ATOM 987 C C . LEU A 1 132 ? -10.063 6.801 5.131 1.00 87.50 132 LEU A C 1
ATOM 989 O O . LEU A 1 132 ? -9.674 6.634 3.976 1.00 87.50 132 LEU A O 1
ATOM 993 N N . CYS A 1 133 ? -9.615 7.793 5.903 1.00 90.12 133 CYS A N 1
ATOM 994 C CA . CYS A 1 133 ? -8.643 8.781 5.438 1.00 90.12 133 CYS A CA 1
ATOM 995 C C . CYS A 1 133 ? -7.326 8.123 5.002 1.00 90.12 133 CYS A C 1
ATOM 997 O O . CYS A 1 133 ? -6.837 8.396 3.904 1.00 90.12 133 CYS A O 1
ATOM 999 N N . SER A 1 134 ? -6.781 7.208 5.809 1.00 87.19 134 SER A N 1
ATOM 1000 C CA . SER A 1 134 ? -5.574 6.458 5.447 1.00 87.19 134 SER A CA 1
ATOM 1001 C C . SER A 1 134 ? -5.786 5.563 4.230 1.00 87.19 134 SER A C 1
ATOM 1003 O O . SER A 1 134 ? -4.932 5.545 3.346 1.00 87.19 134 SER A O 1
ATOM 1005 N N . GLY A 1 135 ? -6.926 4.875 4.128 1.00 86.38 135 GLY A N 1
ATOM 1006 C CA . GLY A 1 135 ? -7.257 4.055 2.962 1.00 86.38 135 GLY A CA 1
ATOM 1007 C C . GLY A 1 135 ? -7.307 4.863 1.665 1.00 86.38 135 GLY A C 1
ATOM 1008 O O . GLY A 1 135 ? -6.722 4.454 0.663 1.00 86.38 135 GLY A O 1
ATOM 1009 N N . ILE A 1 136 ? -7.935 6.043 1.694 1.00 90.75 136 ILE A N 1
ATOM 1010 C CA . ILE A 1 136 ? -8.001 6.967 0.551 1.00 90.75 136 ILE A CA 1
ATOM 1011 C C . ILE A 1 136 ? -6.601 7.463 0.170 1.00 90.75 136 ILE A C 1
ATOM 1013 O O . ILE A 1 136 ? -6.250 7.455 -1.011 1.00 90.75 136 ILE A O 1
ATOM 1017 N N . LEU A 1 137 ? -5.784 7.858 1.152 1.00 90.62 137 LEU A N 1
ATOM 1018 C CA . LEU A 1 137 ? -4.416 8.325 0.911 1.00 90.62 137 LEU A CA 1
ATOM 1019 C C . LEU A 1 137 ? -3.532 7.226 0.308 1.00 90.62 137 LEU A C 1
ATOM 1021 O O . LEU A 1 137 ? -2.846 7.472 -0.684 1.00 90.62 137 LEU A O 1
ATOM 1025 N N . VAL A 1 138 ? -3.575 6.009 0.858 1.00 86.12 138 VAL A N 1
ATOM 1026 C CA . VAL A 1 138 ? -2.812 4.862 0.341 1.00 86.12 138 VAL A CA 1
ATOM 1027 C C . VAL A 1 138 ? -3.274 4.500 -1.069 1.00 86.12 138 VAL A C 1
ATOM 1029 O O . VAL A 1 138 ? -2.439 4.358 -1.961 1.00 86.12 138 VAL A O 1
ATOM 1032 N N . ALA A 1 139 ? -4.583 4.403 -1.314 1.00 86.75 139 ALA A N 1
ATOM 1033 C CA . ALA A 1 139 ? -5.114 4.103 -2.643 1.00 86.75 139 ALA A CA 1
ATOM 1034 C C . ALA A 1 139 ? -4.719 5.177 -3.673 1.00 86.75 139 ALA A C 1
ATOM 1036 O O . ALA A 1 139 ? -4.277 4.849 -4.776 1.00 86.75 139 ALA A O 1
ATOM 1037 N N . GLY A 1 140 ? -4.805 6.458 -3.301 1.00 86.00 140 GLY A N 1
ATOM 1038 C CA . GLY A 1 140 ? -4.370 7.578 -4.134 1.00 86.00 140 GLY A CA 1
ATOM 1039 C C . GLY A 1 140 ? -2.876 7.531 -4.457 1.00 86.00 140 GLY A C 1
ATOM 1040 O O . GLY A 1 140 ? -2.492 7.715 -5.615 1.00 86.00 140 GLY A O 1
ATOM 10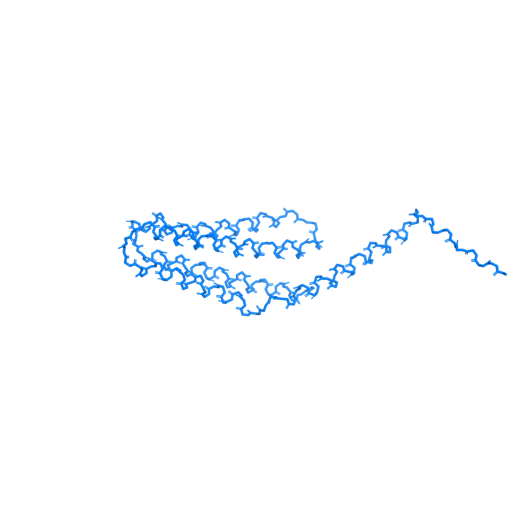41 N N . LEU A 1 141 ? -2.030 7.217 -3.471 1.00 85.19 141 LEU A N 1
ATOM 1042 C CA . LEU A 1 141 ? -0.592 7.020 -3.671 1.00 85.19 141 LEU A CA 1
ATOM 1043 C C . LEU A 1 141 ? -0.304 5.857 -4.623 1.00 85.19 141 LEU A C 1
ATOM 1045 O O . LEU A 1 141 ? 0.482 6.016 -5.551 1.00 85.19 141 LEU A O 1
ATOM 1049 N N . VAL A 1 142 ? -0.975 4.715 -4.462 1.00 83.19 142 VAL A N 1
ATOM 1050 C CA . VAL A 1 142 ? -0.806 3.565 -5.364 1.00 83.19 142 VAL A CA 1
ATOM 1051 C C . VAL A 1 142 ? -1.195 3.931 -6.800 1.00 83.19 142 VAL A C 1
ATOM 1053 O O . VAL A 1 142 ? -0.446 3.631 -7.729 1.00 83.19 142 VAL A O 1
ATOM 1056 N N . ILE A 1 143 ? -2.321 4.623 -7.005 1.00 84.56 143 ILE A N 1
ATOM 1057 C CA . ILE A 1 143 ? -2.789 5.026 -8.343 1.00 84.56 143 ILE A CA 1
ATOM 1058 C C . ILE A 1 143 ? -1.840 6.041 -8.987 1.00 84.56 143 ILE A C 1
ATOM 1060 O O . ILE A 1 143 ? -1.466 5.886 -10.152 1.00 84.56 143 ILE A O 1
ATOM 1064 N N . THR A 1 144 ? -1.444 7.080 -8.250 1.00 83.00 144 THR A N 1
ATOM 1065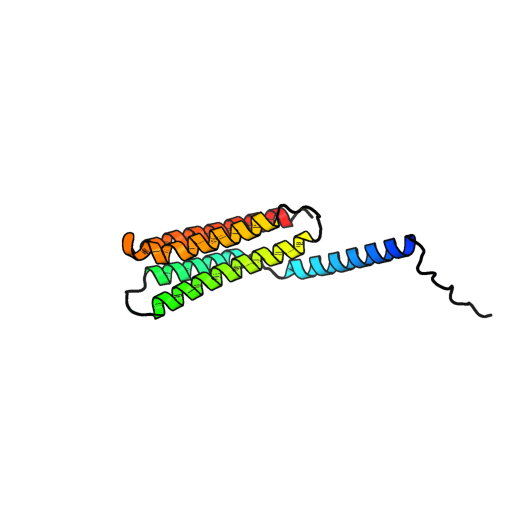 C CA . THR A 1 144 ? -0.530 8.117 -8.758 1.00 83.00 144 THR A CA 1
ATOM 1066 C C . THR A 1 144 ? 0.841 7.536 -9.084 1.00 83.00 144 THR A C 1
ATOM 1068 O O . THR A 1 144 ? 1.367 7.793 -10.169 1.00 83.00 144 THR A O 1
ATOM 1071 N N . PHE A 1 145 ? 1.379 6.683 -8.210 1.00 77.62 145 PHE A N 1
ATOM 1072 C CA . PHE A 1 145 ? 2.656 6.011 -8.425 1.00 77.62 145 PHE A CA 1
ATOM 1073 C C . PHE A 1 145 ? 2.600 5.049 -9.619 1.00 77.62 145 PHE A C 1
ATOM 1075 O O . PHE A 1 145 ? 3.488 5.063 -10.470 1.00 77.62 145 PHE A O 1
ATOM 1082 N N . TRP A 1 146 ? 1.520 4.274 -9.755 1.00 76.81 146 TRP A N 1
ATOM 1083 C CA . TRP A 1 146 ? 1.292 3.401 -10.911 1.00 76.81 146 TRP A CA 1
ATOM 1084 C C . TRP A 1 146 ? 1.172 4.182 -12.227 1.00 76.81 146 TRP A C 1
ATOM 1086 O O . TRP A 1 146 ? 1.742 3.796 -13.251 1.00 76.81 146 TRP A O 1
ATOM 1096 N N . GLY A 1 147 ? 0.456 5.309 -12.208 1.00 78.19 147 GLY A N 1
ATOM 1097 C CA . GLY A 1 147 ? 0.332 6.204 -13.356 1.00 78.19 147 GLY A CA 1
ATOM 1098 C C . GLY A 1 147 ? 1.676 6.803 -13.772 1.00 78.19 147 GLY A C 1
ATOM 1099 O O . GLY A 1 147 ? 2.005 6.812 -14.959 1.00 78.19 147 GLY A O 1
ATOM 1100 N N . HIS A 1 148 ? 2.476 7.248 -12.801 1.00 73.75 148 HIS A N 1
ATOM 1101 C CA . HIS A 1 148 ? 3.833 7.738 -13.033 1.00 73.75 148 HIS A CA 1
ATOM 1102 C C . HIS A 1 148 ? 4.734 6.640 -13.622 1.00 73.75 148 HIS A C 1
ATOM 1104 O O . HIS A 1 148 ? 5.394 6.865 -14.638 1.00 73.75 148 HIS A O 1
ATOM 1110 N N . TYR A 1 149 ? 4.695 5.428 -13.058 1.00 67.19 149 TYR A N 1
ATOM 1111 C CA . TYR A 1 149 ? 5.436 4.271 -13.566 1.00 67.19 149 TYR A CA 1
ATOM 1112 C C . TYR A 1 149 ? 5.127 3.978 -15.037 1.00 67.19 149 TYR A C 1
ATOM 1114 O O . TYR A 1 149 ? 6.037 3.853 -15.856 1.00 67.19 149 TYR A O 1
ATOM 1122 N N . ARG A 1 150 ? 3.843 3.941 -15.411 1.00 68.00 150 ARG A N 1
ATOM 1123 C CA . ARG A 1 150 ? 3.442 3.667 -16.798 1.00 68.00 150 ARG A CA 1
ATOM 1124 C C . ARG A 1 150 ? 3.881 4.742 -17.784 1.00 68.00 150 ARG A C 1
ATOM 1126 O O . ARG A 1 150 ? 4.256 4.407 -18.905 1.00 68.00 150 ARG A O 1
ATOM 1133 N N . ARG A 1 151 ? 3.860 6.017 -17.386 1.00 67.00 151 ARG A N 1
ATOM 1134 C CA . ARG A 1 151 ? 4.303 7.119 -18.256 1.00 67.00 151 ARG A CA 1
ATOM 1135 C C . ARG A 1 151 ? 5.803 7.028 -18.536 1.00 67.00 151 ARG A C 1
ATOM 1137 O O . ARG A 1 151 ? 6.196 7.061 -19.700 1.00 67.00 151 ARG A O 1
ATOM 1144 N N . HIS A 1 152 ? 6.618 6.812 -17.504 1.00 58.62 152 HIS A N 1
ATOM 1145 C CA . HIS A 1 152 ? 8.075 6.714 -17.643 1.00 58.62 152 HIS A CA 1
ATOM 1146 C C . HIS A 1 152 ? 8.565 5.375 -18.216 1.00 58.62 152 HIS A C 1
ATOM 1148 O O . HIS A 1 152 ? 9.666 5.309 -18.752 1.00 58.62 152 HIS A O 1
ATOM 1154 N N . GLY A 1 153 ? 7.743 4.322 -18.184 1.00 52.50 153 GLY A N 1
ATOM 1155 C CA . GLY A 1 153 ? 8.040 3.055 -18.854 1.00 52.50 153 GLY A CA 1
ATOM 1156 C C . GLY A 1 153 ? 7.903 3.083 -20.385 1.00 52.50 153 GLY A C 1
ATOM 1157 O O . GLY A 1 153 ? 8.413 2.184 -21.042 1.00 52.50 153 GLY A O 1
ATOM 1158 N N . SER A 1 154 ? 7.243 4.091 -20.966 1.00 43.16 154 SER A N 1
ATOM 1159 C CA . SER A 1 154 ? 6.930 4.135 -22.409 1.00 43.16 154 SER A CA 1
ATOM 1160 C C . SER A 1 154 ? 8.015 4.749 -23.311 1.00 43.16 154 SER A C 1
ATOM 1162 O O . SER A 1 154 ? 7.871 4.702 -24.527 1.00 43.16 154 SER A O 1
ATOM 1164 N N . HIS A 1 155 ? 9.083 5.323 -22.744 1.00 34.94 155 HIS A N 1
ATOM 1165 C CA . HIS A 1 155 ? 10.105 6.087 -23.484 1.00 34.94 155 HIS A CA 1
ATOM 1166 C C . HIS A 1 155 ? 11.493 5.412 -23.534 1.00 34.94 155 HIS A C 1
ATOM 1168 O O . HIS A 1 155 ? 12.497 6.097 -23.723 1.00 34.94 155 HIS A O 1
ATOM 1174 N N . GLY A 1 156 ? 11.591 4.090 -23.362 1.00 35.81 156 GLY A N 1
ATOM 1175 C CA . GLY A 1 156 ? 12.877 3.387 -23.465 1.00 35.81 156 GLY A CA 1
ATOM 1176 C C . GLY A 1 156 ? 12.786 1.878 -23.558 1.00 35.81 156 GLY A C 1
ATOM 1177 O O . GLY A 1 156 ? 11.679 1.331 -23.329 1.00 35.81 156 GLY A O 1
#

Organism: NCBI:txid2838701

Sequence (156 aa):
METAPGSSDPDHPQDADAARSAIESARAEEAATVRRLTPAWFGPAVAALLLVAFTLQAFRPDEGGWRVASAVLILVACLAVAALVGAHYRESIYRQPKTTWNTGAILSVLVVAVIAAAPIFLEPAWGSWVWLCSGILVAGLVITFWGHYRRHGSHG

pLDDT: mean 70.53, std 15.19, range [34.94, 90.75]

Secondary structure (DSSP, 8-state):
---PPP---TT-HHHHHHHHHHHHHHHHHHHHHHTTSS-TTHHHHHHHHHHHHHHHHHT--S-SHHHHHHHHHHHHHHHHHHHHHHHHHHHHTTT---TTHHHHHHHHHHHHHHHHHHHHHHHHHH-THHHHHHHHHHHHHHHHHHHHHHHHHTT-

Foldseek 3Di:
DDDDDPPPPVPDVVVVVVVVVVVVVVLVVVLVVVVPPQDPCNLLVLLVVLLVLLVCLLPDDDDDPVSVVSLVVSLVSLLVVLVVVLVNVVSVPVPDDDDPVVVVSVVLSVVLNCLSCVCVVCCVPPNSVSSNVSSVVSSVSSVVVSVVVVVVVPPD